Protein AF-A0A7K3HIY7-F1 (afdb_monomer_lite)

Secondary structure (DSSP, 8-state):
-HHHHHHHHHHHHHHHHTT-HHHHHHHHHHHHHHHHHHHHHHHHHTT--HHHH---EEEEE--SSTT----EEEEESS---EEEETTEEEE---------------------------

pLDDT: mean 72.48, std 15.22, range [33.41, 91.75]

Foldseek 3Di:
DVVLCVVCVVVLLVCLLVVVVVSNVVSQVVSQVVVLVVQQVVCVVVVHDSVVRPQKDKDWDDDPDPVRPDIDIDIDHDDWDWDQDPNDTDTPDDPDPDDPDPPPPDPDDDDDDDDDDD

Sequence (118 aa):
VAEAVGRAHVRLAEDIREGRRGALKSGLHRLTGRSYGKLRARAAELGLQPAAYTSGLRCLLLPVDPACRTRVFFGVGGGGLFRLRDGEWQDLEPSVPAQPQAADGSPAGSGAVLPGQG

Radius of gyration: 21.86 Å; chains: 1; bounding box: 34×42×81 Å

Structure (mmCIF, N/CA/C/O backbone):
data_AF-A0A7K3HIY7-F1
#
_entry.id   AF-A0A7K3HIY7-F1
#
loop_
_atom_site.group_PDB
_atom_site.id
_atom_site.type_symbol
_atom_site.label_atom_id
_atom_site.label_alt_id
_atom_site.label_comp_id
_atom_site.label_asym_id
_atom_site.label_entity_id
_atom_site.label_seq_id
_atom_site.pdbx_PDB_ins_code
_atom_site.Cartn_x
_atom_site.Cartn_y
_atom_site.Cartn_z
_atom_site.occupancy
_atom_site.B_iso_or_equiv
_atom_site.auth_seq_id
_atom_site.auth_comp_id
_atom_site.auth_asym_id
_atom_site.auth_atom_id
_atom_site.pdbx_PDB_model_num
ATOM 1 N N . VAL A 1 1 ? -10.521 7.446 0.829 1.00 62.03 1 VAL A N 1
ATOM 2 C CA . VAL A 1 1 ? -9.202 6.830 0.521 1.00 62.03 1 VAL A CA 1
ATOM 3 C C . VAL A 1 1 ? -8.862 6.951 -0.961 1.00 62.03 1 VAL A C 1
ATOM 5 O O . VAL A 1 1 ? -7.852 7.571 -1.263 1.00 62.03 1 VAL A O 1
ATOM 8 N N . ALA A 1 2 ? -9.720 6.467 -1.870 1.00 60.09 2 ALA A N 1
ATOM 9 C CA . ALA A 1 2 ? -9.516 6.537 -3.326 1.00 60.09 2 ALA A CA 1
ATOM 10 C C . ALA A 1 2 ? -9.111 7.932 -3.845 1.00 60.09 2 ALA A C 1
ATOM 12 O O . ALA A 1 2 ? -8.146 8.061 -4.581 1.00 60.09 2 ALA A O 1
ATOM 13 N N . GLU A 1 3 ? -9.758 8.995 -3.373 1.00 70.12 3 GLU A N 1
ATOM 14 C CA . GLU A 1 3 ? -9.434 10.383 -3.740 1.00 70.12 3 GLU A CA 1
ATOM 15 C C . GLU A 1 3 ? -8.012 10.823 -3.304 1.00 70.12 3 GLU A C 1
ATOM 17 O O . GLU A 1 3 ? -7.311 11.540 -4.018 1.00 70.12 3 GLU A O 1
ATOM 22 N N . ALA A 1 4 ? -7.528 10.355 -2.147 1.00 69.88 4 ALA A N 1
ATOM 23 C CA . ALA A 1 4 ? -6.159 10.628 -1.702 1.00 69.88 4 ALA A CA 1
ATOM 24 C C . ALA A 1 4 ? -5.119 9.856 -2.526 1.00 69.88 4 ALA A C 1
ATOM 26 O O . ALA A 1 4 ? -4.048 10.397 -2.799 1.00 69.88 4 ALA A O 1
ATOM 27 N N . VAL A 1 5 ? -5.452 8.629 -2.939 1.00 68.06 5 VAL A N 1
ATOM 28 C CA . VAL A 1 5 ? -4.641 7.821 -3.861 1.00 68.06 5 VAL A CA 1
ATOM 29 C C . VAL A 1 5 ? -4.610 8.484 -5.243 1.00 68.06 5 VAL A C 1
ATOM 31 O O . VAL A 1 5 ? -3.534 8.655 -5.808 1.00 68.06 5 VAL A O 1
ATOM 34 N N . GLY A 1 6 ? -5.758 8.962 -5.735 1.00 70.25 6 GLY A N 1
ATOM 35 C CA . GLY A 1 6 ? -5.896 9.663 -7.012 1.00 70.25 6 GLY A CA 1
ATOM 36 C C . GLY A 1 6 ? -5.031 10.919 -7.102 1.00 70.25 6 GLY A C 1
ATOM 37 O O . GLY A 1 6 ? -4.348 11.118 -8.094 1.00 70.25 6 GLY A O 1
ATOM 38 N N . ARG A 1 7 ? -4.929 11.728 -6.043 1.00 77.81 7 ARG A N 1
ATOM 39 C CA . ARG A 1 7 ? -4.000 12.879 -6.042 1.00 77.81 7 ARG A CA 1
ATOM 40 C C . ARG A 1 7 ? -2.520 12.493 -6.075 1.00 77.81 7 ARG A C 1
ATOM 42 O O . ARG A 1 7 ? -1.693 13.292 -6.496 1.00 77.81 7 ARG A O 1
ATOM 49 N N . ALA A 1 8 ? -2.173 11.305 -5.588 1.00 76.69 8 ALA A N 1
ATOM 50 C CA . ALA A 1 8 ? -0.792 10.840 -5.511 1.00 76.69 8 ALA A CA 1
ATOM 51 C C . ALA A 1 8 ? -0.365 9.997 -6.728 1.00 76.69 8 ALA A C 1
ATOM 53 O O . ALA A 1 8 ? 0.812 9.653 -6.820 1.00 76.69 8 ALA A O 1
ATOM 54 N N . HIS A 1 9 ? -1.287 9.664 -7.643 1.00 76.19 9 HIS A N 1
ATOM 55 C CA . HIS A 1 9 ? -1.074 8.623 -8.653 1.00 76.19 9 HIS A CA 1
ATOM 56 C C . HIS A 1 9 ? 0.104 8.905 -9.598 1.00 76.19 9 HIS A C 1
ATOM 58 O O . HIS A 1 9 ? 0.920 8.012 -9.788 1.00 76.19 9 HIS A O 1
ATOM 64 N N . VAL A 1 10 ? 0.245 10.133 -10.119 1.00 80.44 10 VAL A N 1
ATOM 65 C CA . VAL A 1 10 ? 1.336 10.503 -11.047 1.00 80.44 10 VAL A CA 1
ATOM 66 C C . VAL A 1 10 ? 2.697 10.285 -10.391 1.00 80.44 10 VAL A C 1
ATOM 68 O O . VAL A 1 10 ? 3.523 9.525 -10.886 1.00 80.44 10 VAL A O 1
ATOM 71 N N . ARG A 1 11 ? 2.894 10.876 -9.208 1.00 83.06 11 ARG A N 1
ATOM 72 C CA . ARG A 1 11 ? 4.153 10.768 -8.466 1.00 83.06 11 ARG A CA 1
ATOM 73 C C . ARG A 1 11 ? 4.467 9.326 -8.062 1.00 83.06 11 ARG A C 1
ATOM 75 O O . ARG A 1 11 ? 5.618 8.910 -8.131 1.00 83.06 11 ARG A O 1
ATOM 82 N N . LEU A 1 12 ? 3.459 8.563 -7.630 1.00 81.62 12 LEU A N 1
ATOM 83 C CA . LEU A 1 12 ? 3.639 7.152 -7.278 1.00 81.62 12 LEU A CA 1
ATOM 84 C C . LEU A 1 12 ? 4.016 6.315 -8.503 1.00 81.62 12 LEU A C 1
ATOM 86 O O . LEU A 1 12 ? 4.892 5.463 -8.396 1.00 81.62 12 LEU A O 1
ATOM 90 N N . ALA A 1 13 ? 3.394 6.567 -9.656 1.00 80.50 13 ALA A N 1
ATOM 91 C CA . ALA A 1 13 ? 3.716 5.884 -10.903 1.00 80.50 13 ALA A CA 1
ATOM 92 C C . ALA A 1 13 ? 5.153 6.184 -11.355 1.00 80.50 13 ALA A C 1
ATOM 94 O O . ALA A 1 13 ? 5.876 5.263 -11.726 1.00 80.50 13 ALA A O 1
ATOM 95 N N . GLU A 1 14 ? 5.604 7.436 -11.253 1.00 85.00 14 GLU A N 1
ATOM 96 C CA . GLU A 1 14 ? 6.996 7.808 -11.531 1.00 85.00 14 GLU A CA 1
ATOM 97 C C . GLU A 1 14 ? 7.978 7.145 -10.561 1.00 85.00 14 GLU A C 1
ATOM 99 O O . GLU A 1 14 ? 8.969 6.563 -10.995 1.00 85.00 14 GLU A O 1
ATOM 104 N N . ASP A 1 15 ? 7.691 7.173 -9.254 1.00 85.88 15 ASP A N 1
ATOM 105 C CA . ASP A 1 15 ? 8.535 6.537 -8.236 1.00 85.88 15 ASP A CA 1
ATOM 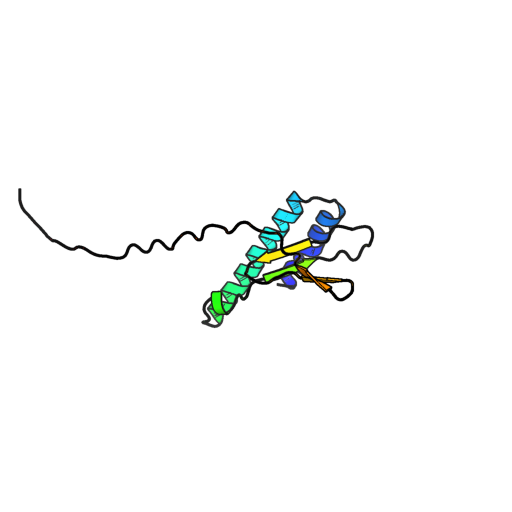106 C C . ASP A 1 15 ? 8.662 5.019 -8.468 1.00 85.88 1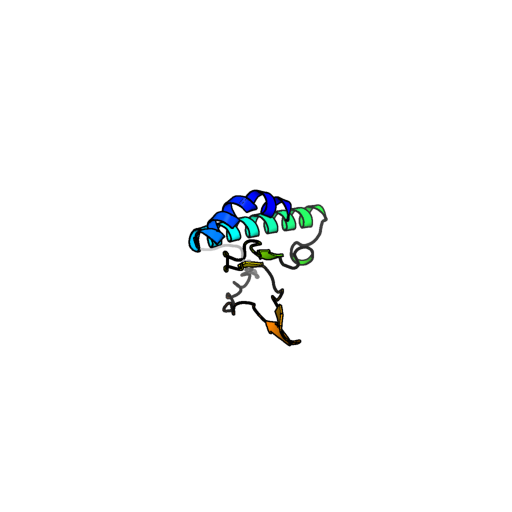5 ASP A C 1
ATOM 108 O O . ASP A 1 15 ? 9.734 4.446 -8.262 1.00 85.88 15 ASP A O 1
ATOM 112 N N . ILE A 1 16 ? 7.579 4.372 -8.913 1.00 83.62 16 ILE A N 1
ATOM 113 C CA . ILE A 1 16 ? 7.542 2.952 -9.285 1.00 83.62 16 ILE A CA 1
ATOM 114 C C . ILE A 1 16 ? 8.370 2.698 -10.547 1.00 83.62 16 ILE A C 1
ATOM 116 O O . ILE A 1 16 ? 9.208 1.793 -10.546 1.00 83.62 16 ILE A O 1
ATOM 120 N N . ARG A 1 17 ? 8.156 3.495 -11.601 1.00 81.75 17 ARG A N 1
ATOM 121 C CA . ARG A 1 17 ? 8.832 3.364 -12.900 1.00 81.75 17 ARG A CA 1
ATOM 122 C C . ARG A 1 17 ? 10.340 3.571 -12.784 1.00 81.75 17 ARG A C 1
ATOM 124 O O . ARG A 1 17 ? 11.108 2.851 -13.407 1.00 81.75 17 ARG A O 1
ATOM 131 N N . GLU A 1 18 ? 10.766 4.521 -11.961 1.00 86.31 18 GLU A N 1
ATOM 132 C CA . GLU A 1 18 ? 12.179 4.850 -11.755 1.00 86.31 18 GLU A CA 1
ATOM 133 C C . GLU A 1 18 ? 12.837 4.048 -10.621 1.00 86.31 18 GLU A C 1
ATOM 135 O O . GLU A 1 18 ? 14.002 4.260 -10.292 1.00 86.31 18 GLU A O 1
ATOM 140 N N . GLY A 1 19 ? 12.103 3.131 -9.980 1.00 82.06 19 GLY A N 1
ATOM 141 C CA . GLY A 1 19 ? 12.646 2.282 -8.919 1.00 82.06 19 GLY A CA 1
ATOM 142 C C . GLY A 1 19 ? 13.081 3.044 -7.659 1.00 82.06 19 GLY A C 1
ATOM 143 O O . GLY A 1 19 ? 13.897 2.538 -6.880 1.00 82.06 19 GLY A O 1
ATOM 144 N N . ARG A 1 20 ? 12.533 4.244 -7.409 1.00 85.69 20 ARG A N 1
ATOM 145 C CA . ARG A 1 20 ? 12.889 5.130 -6.282 1.00 85.69 20 ARG A CA 1
ATOM 146 C C . ARG A 1 20 ? 12.283 4.649 -4.961 1.00 85.69 20 ARG A C 1
ATOM 148 O O . ARG A 1 20 ? 11.447 5.313 -4.346 1.00 85.69 20 ARG A O 1
ATOM 155 N N . ARG A 1 21 ? 12.739 3.490 -4.479 1.00 83.94 21 ARG A N 1
ATOM 156 C CA . ARG A 1 21 ? 12.201 2.786 -3.298 1.00 83.94 21 ARG A CA 1
ATOM 157 C C . ARG A 1 21 ? 12.060 3.667 -2.047 1.00 83.94 21 ARG A C 1
ATOM 159 O O . ARG A 1 21 ? 11.048 3.578 -1.356 1.00 83.94 21 ARG A O 1
ATOM 166 N N . GLY A 1 22 ? 13.031 4.541 -1.760 1.00 84.12 22 GLY A N 1
ATOM 167 C CA . GLY A 1 22 ? 12.983 5.443 -0.596 1.00 84.12 22 GLY A CA 1
ATOM 168 C C . GLY A 1 22 ? 11.904 6.532 -0.696 1.00 84.12 22 GLY A C 1
ATOM 169 O O . GLY A 1 22 ? 11.157 6.768 0.262 1.00 84.12 22 GLY A O 1
ATOM 170 N N . ALA A 1 23 ? 11.780 7.159 -1.870 1.00 84.00 23 ALA A N 1
ATOM 171 C CA . ALA A 1 23 ? 10.743 8.151 -2.155 1.00 84.00 23 ALA A CA 1
ATOM 172 C C . ALA A 1 23 ? 9.349 7.513 -2.117 1.00 84.00 23 ALA A C 1
ATOM 174 O O . ALA A 1 23 ? 8.453 8.032 -1.445 1.00 84.00 23 ALA A O 1
ATOM 175 N N . LEU A 1 24 ? 9.226 6.331 -2.729 1.00 84.19 24 LEU A N 1
ATOM 176 C CA . LEU A 1 24 ? 8.019 5.516 -2.736 1.00 84.19 24 LEU A CA 1
ATOM 177 C C . LEU A 1 24 ? 7.572 5.164 -1.310 1.00 84.19 24 LEU A C 1
ATOM 179 O O . LEU A 1 24 ? 6.453 5.494 -0.924 1.00 84.19 24 LEU A O 1
ATOM 183 N N . LYS A 1 25 ? 8.457 4.590 -0.481 1.00 85.06 25 LYS A N 1
ATOM 184 C CA . LYS A 1 25 ? 8.163 4.252 0.926 1.00 85.06 25 LYS A CA 1
ATOM 185 C C . LYS A 1 25 ? 7.635 5.464 1.698 1.00 85.06 25 LYS A C 1
ATOM 187 O O . LYS A 1 25 ? 6.606 5.385 2.368 1.00 85.06 25 LYS A O 1
ATOM 192 N N . SER A 1 26 ? 8.312 6.602 1.563 1.00 85.12 26 SER A N 1
ATOM 193 C CA . SER A 1 26 ? 7.935 7.844 2.245 1.00 85.12 26 SER A CA 1
ATOM 194 C C . SER A 1 26 ? 6.589 8.389 1.752 1.00 85.12 26 SER A C 1
ATOM 196 O O . SER A 1 26 ? 5.768 8.852 2.547 1.00 85.12 26 SER A O 1
ATOM 198 N N . GLY A 1 27 ? 6.337 8.324 0.441 1.00 85.19 27 GLY A N 1
ATOM 199 C CA . GLY A 1 27 ? 5.067 8.708 -0.173 1.00 85.19 27 GLY A CA 1
ATOM 200 C C . GLY A 1 27 ? 3.896 7.865 0.329 1.00 85.19 27 GLY A C 1
ATOM 201 O O . GLY A 1 27 ? 2.872 8.419 0.736 1.00 85.19 27 GLY A O 1
ATOM 202 N N . LEU A 1 28 ? 4.076 6.546 0.381 1.00 86.44 28 LEU A N 1
ATOM 203 C CA . LEU A 1 28 ? 3.072 5.593 0.858 1.00 86.44 28 LEU A CA 1
ATOM 204 C C . LEU A 1 28 ? 2.778 5.757 2.350 1.00 86.44 28 LEU A C 1
ATOM 206 O O . LEU A 1 28 ? 1.611 5.750 2.742 1.00 86.44 28 LEU A O 1
ATOM 210 N N . HIS A 1 29 ? 3.800 5.988 3.179 1.00 83.88 29 HIS A N 1
ATOM 211 C CA . HIS A 1 29 ? 3.608 6.250 4.608 1.00 83.88 29 HIS A CA 1
ATOM 212 C C . HIS A 1 29 ? 2.732 7.494 4.835 1.00 83.88 29 HIS A C 1
ATOM 214 O O . HIS A 1 29 ? 1.751 7.451 5.579 1.00 83.88 29 HIS A O 1
ATOM 220 N N . ARG A 1 30 ? 3.005 8.592 4.113 1.00 84.88 30 ARG A N 1
ATOM 221 C CA . ARG A 1 30 ? 2.180 9.814 4.173 1.00 84.88 30 ARG A CA 1
ATOM 222 C C . ARG A 1 30 ? 0.760 9.599 3.651 1.00 84.88 30 ARG A C 1
ATOM 224 O O . ARG A 1 30 ? -0.187 10.184 4.175 1.00 84.88 30 ARG A O 1
ATOM 231 N N . LEU A 1 31 ? 0.598 8.811 2.591 1.00 84.62 31 LEU A N 1
ATOM 232 C CA . LEU A 1 31 ? -0.714 8.496 2.025 1.00 84.62 31 LEU A CA 1
ATOM 233 C C . LEU A 1 31 ? -1.567 7.681 3.006 1.00 84.62 31 LEU A C 1
ATOM 235 O O . LEU A 1 31 ? -2.740 8.003 3.213 1.00 84.62 31 LEU A O 1
ATOM 239 N N . THR A 1 32 ? -0.959 6.679 3.638 1.00 82.62 32 THR A N 1
ATOM 240 C CA . THR A 1 32 ? -1.598 5.802 4.627 1.00 82.62 32 THR A CA 1
ATOM 241 C C . THR A 1 32 ? -1.983 6.584 5.871 1.00 82.62 32 THR A C 1
ATOM 243 O O . THR A 1 32 ? -3.151 6.569 6.247 1.00 82.62 32 THR A O 1
ATOM 246 N N . GLY A 1 33 ? -1.050 7.354 6.443 1.00 81.44 33 GLY A N 1
ATOM 247 C CA . GLY A 1 33 ? -1.309 8.173 7.629 1.00 81.44 33 GLY A CA 1
ATOM 248 C C . GLY A 1 33 ? -2.452 9.169 7.422 1.00 81.44 33 GLY A C 1
ATOM 249 O O . GLY A 1 33 ? -3.366 9.240 8.239 1.00 81.44 33 GLY A O 1
ATOM 250 N N . ARG A 1 34 ? -2.479 9.879 6.283 1.00 81.62 34 ARG A N 1
ATOM 251 C CA . ARG A 1 34 ? -3.578 10.811 5.965 1.00 81.62 34 ARG A CA 1
ATOM 252 C C . ARG A 1 34 ? -4.914 10.106 5.750 1.00 81.62 34 ARG A C 1
ATOM 254 O O . ARG A 1 34 ? -5.943 10.601 6.197 1.00 81.62 34 ARG A O 1
ATOM 261 N N . SER A 1 35 ? -4.911 8.968 5.058 1.00 81.81 35 SER A N 1
ATOM 262 C CA . SER A 1 35 ? -6.131 8.190 4.817 1.00 81.81 35 SER A CA 1
ATOM 263 C C . SER A 1 35 ? -6.705 7.642 6.121 1.00 81.81 35 SER A C 1
ATOM 265 O O . SER A 1 35 ? -7.904 7.761 6.354 1.00 81.81 35 SER A O 1
ATOM 267 N N . TYR A 1 36 ? -5.842 7.119 6.991 1.00 78.69 36 TYR A N 1
ATOM 268 C CA . TYR A 1 36 ? -6.211 6.620 8.308 1.00 78.69 36 TYR A CA 1
ATOM 269 C C . TYR A 1 36 ? -6.716 7.740 9.230 1.00 78.69 36 TYR A C 1
ATOM 271 O O . TYR A 1 36 ? -7.747 7.579 9.877 1.00 78.69 36 TYR A O 1
ATOM 279 N N . GLY A 1 37 ? -6.074 8.915 9.214 1.00 80.94 37 GLY A N 1
ATOM 280 C CA . GLY A 1 37 ? -6.550 10.099 9.935 1.00 80.94 37 GLY A CA 1
ATOM 281 C C . GLY A 1 37 ? -7.962 10.527 9.519 1.00 80.94 37 GLY A C 1
ATOM 282 O O . GLY A 1 37 ? -8.801 10.774 10.379 1.00 80.94 37 GLY A O 1
ATOM 283 N N . LYS A 1 38 ? -8.269 10.524 8.211 1.00 82.06 38 LYS A N 1
ATOM 284 C CA . LYS A 1 38 ? -9.629 10.805 7.711 1.00 82.06 38 LYS A CA 1
ATOM 285 C C . LYS A 1 38 ? -10.654 9.766 8.176 1.00 82.06 38 LYS A C 1
ATOM 287 O O . LYS A 1 38 ? -11.767 10.134 8.533 1.00 82.06 38 LYS A O 1
ATOM 292 N N . LEU A 1 39 ? -10.291 8.481 8.174 1.00 79.62 39 LEU A N 1
ATOM 293 C CA . LEU A 1 39 ? -11.176 7.416 8.657 1.00 79.62 39 LEU A CA 1
ATOM 294 C C . LEU A 1 39 ? -11.468 7.567 10.156 1.00 79.62 39 LEU A C 1
ATOM 296 O O . LEU A 1 39 ? -12.617 7.425 10.561 1.00 79.62 39 LEU A O 1
ATOM 300 N N . ARG A 1 40 ? -10.459 7.922 10.963 1.00 78.62 40 ARG A N 1
ATOM 301 C CA . ARG A 1 40 ? -10.643 8.215 12.393 1.00 78.62 40 ARG A CA 1
ATOM 302 C C . ARG A 1 40 ? -11.529 9.434 12.638 1.00 78.62 40 ARG A C 1
ATOM 304 O O . ARG A 1 40 ? -12.400 9.367 13.495 1.00 78.62 40 ARG A O 1
ATOM 311 N N . ALA A 1 41 ? -11.337 10.515 11.883 1.00 83.69 41 ALA A N 1
ATOM 312 C CA . ALA A 1 41 ? -12.194 11.696 11.983 1.00 83.69 41 ALA A CA 1
ATOM 313 C C . ALA A 1 41 ? -13.658 11.344 11.673 1.00 83.69 41 ALA A C 1
ATOM 315 O O . ALA A 1 41 ? -14.555 11.695 12.433 1.00 83.69 41 ALA A O 1
ATOM 316 N N . ARG A 1 42 ? -13.891 10.543 10.624 1.00 79.81 42 ARG A N 1
ATOM 317 C CA . ARG A 1 42 ? -15.237 10.074 10.276 1.00 79.81 42 ARG A CA 1
ATOM 318 C C . ARG A 1 42 ? -15.851 9.159 11.341 1.00 79.81 42 ARG A C 1
ATOM 320 O O . ARG A 1 42 ? -17.056 9.215 11.551 1.00 79.81 42 ARG A O 1
ATOM 327 N N . ALA A 1 43 ? -15.045 8.337 12.011 1.00 81.12 43 ALA A N 1
ATOM 328 C CA . ALA A 1 43 ? -15.502 7.528 13.142 1.00 81.12 43 ALA A CA 1
ATOM 329 C C . ALA A 1 43 ? -16.025 8.409 14.285 1.00 81.12 43 ALA A C 1
ATOM 331 O O . ALA A 1 43 ? -17.114 8.168 14.801 1.00 81.12 43 ALA A O 1
ATOM 332 N N . ALA A 1 44 ? -15.271 9.463 14.621 1.00 82.38 44 ALA A N 1
ATOM 333 C CA . ALA A 1 44 ? -15.640 10.416 15.662 1.00 82.38 44 ALA A CA 1
ATOM 334 C C . ALA A 1 44 ? -16.936 11.170 15.322 1.00 82.38 44 ALA A C 1
ATOM 336 O O . ALA A 1 44 ? -17.801 11.302 16.182 1.00 82.38 44 ALA A O 1
ATOM 337 N N . GLU A 1 45 ? -17.115 11.593 14.065 1.00 87.00 45 GLU A N 1
ATOM 338 C CA . GLU A 1 45 ? -18.365 12.215 13.589 1.00 87.00 45 GLU A CA 1
ATOM 339 C C . GLU A 1 45 ? -19.593 11.306 13.756 1.00 87.00 45 GLU A C 1
ATOM 341 O O . GLU A 1 45 ? -20.702 11.796 13.948 1.00 87.00 45 GLU A O 1
ATOM 346 N N . LEU A 1 46 ? -19.408 9.986 13.685 1.00 84.75 46 LEU A N 1
ATOM 347 C CA . LEU A 1 46 ? -20.473 8.993 13.845 1.00 84.75 46 LEU A CA 1
ATOM 348 C C . LEU A 1 46 ? -20.642 8.520 15.299 1.00 84.75 46 LEU A C 1
ATOM 350 O O . LEU A 1 46 ? -21.442 7.62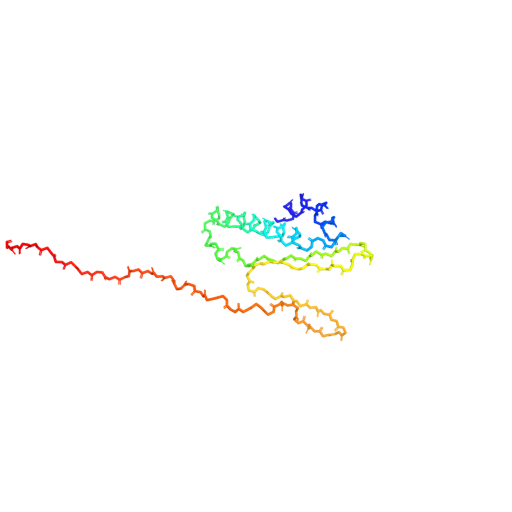2 15.552 1.00 84.75 46 LEU A O 1
ATOM 354 N N . GLY A 1 47 ? -19.887 9.085 16.250 1.00 85.12 47 GLY A N 1
ATOM 355 C CA . GLY A 1 47 ? -19.905 8.670 17.657 1.00 85.12 47 GLY A CA 1
ATOM 356 C C . GLY A 1 47 ? -19.364 7.256 17.894 1.00 85.12 47 GLY A C 1
ATOM 357 O O . GLY A 1 47 ? -19.637 6.654 18.930 1.00 85.12 47 GLY A O 1
ATOM 358 N N . LEU A 1 48 ? -18.617 6.702 16.936 1.00 81.25 48 LEU A N 1
ATOM 359 C CA . LEU A 1 48 ? -18.072 5.351 17.010 1.00 81.25 48 LEU A CA 1
ATOM 360 C C . LEU A 1 48 ? -16.642 5.382 17.540 1.00 81.25 48 LEU A C 1
ATOM 362 O O . LEU A 1 48 ? -15.835 6.238 17.166 1.00 81.25 48 LEU A O 1
ATOM 366 N N . GLN A 1 49 ? -16.294 4.388 18.360 1.00 72.56 49 GLN A N 1
ATOM 367 C CA . GLN A 1 49 ? -14.911 4.213 18.789 1.00 72.56 49 GLN A CA 1
ATOM 368 C C . GLN A 1 49 ? -14.010 4.009 17.559 1.00 72.56 49 GLN A C 1
ATOM 370 O O . GLN A 1 49 ? -14.340 3.189 16.697 1.00 72.56 49 GLN A O 1
ATOM 375 N N . PRO A 1 50 ? -12.845 4.682 17.465 1.00 66.81 50 PRO A N 1
ATOM 376 C CA . PRO A 1 50 ? -11.971 4.580 16.296 1.00 66.81 50 PRO A CA 1
ATOM 377 C C . PRO A 1 50 ? -11.608 3.136 15.936 1.00 66.81 50 PRO A C 1
ATOM 379 O O . PRO A 1 50 ? -11.584 2.784 14.762 1.00 66.81 50 PRO A O 1
ATOM 382 N N . ALA A 1 51 ? -11.393 2.282 16.941 1.00 66.44 51 ALA A N 1
ATOM 383 C CA . ALA A 1 51 ? -11.098 0.863 16.749 1.00 66.44 51 ALA A CA 1
ATOM 384 C C . ALA A 1 51 ? -12.271 0.067 16.143 1.00 66.44 51 ALA A C 1
ATOM 386 O O . ALA A 1 51 ? -12.033 -0.880 15.401 1.00 66.44 51 ALA A O 1
ATOM 387 N N . ALA A 1 52 ? -13.519 0.472 16.407 1.00 62.28 52 ALA A N 1
ATOM 388 C CA . ALA A 1 52 ? -14.719 -0.157 15.854 1.00 62.28 52 ALA A CA 1
ATOM 389 C C . ALA A 1 52 ? -14.995 0.269 14.401 1.00 62.28 52 ALA A C 1
ATOM 391 O O . ALA A 1 52 ? -15.652 -0.457 13.661 1.00 62.28 52 ALA A O 1
ATOM 392 N N . TYR A 1 53 ? -14.482 1.432 13.982 1.00 62.41 53 TYR A N 1
ATOM 393 C CA . TYR A 1 53 ? -14.688 1.971 12.634 1.00 62.41 53 TYR A CA 1
ATOM 394 C C . TYR A 1 53 ? -13.481 1.778 11.702 1.00 62.41 53 TYR A C 1
ATOM 396 O O . TYR A 1 53 ? -13.630 1.769 10.482 1.00 62.41 53 TYR A O 1
ATOM 404 N N . THR A 1 54 ? -12.268 1.618 12.246 1.00 62.38 54 THR A N 1
ATOM 405 C CA . THR A 1 54 ? -11.057 1.372 11.451 1.00 62.38 54 THR A CA 1
ATOM 406 C C . THR A 1 54 ? -10.640 -0.096 11.515 1.00 62.38 54 THR A C 1
ATOM 408 O O . THR A 1 54 ? -9.715 -0.452 12.246 1.00 62.38 54 THR A O 1
ATOM 411 N N . SER A 1 55 ? -11.265 -0.955 10.711 1.00 61.03 55 SER A N 1
ATOM 412 C CA . SER A 1 55 ? -10.807 -2.335 10.494 1.00 61.03 55 SER A CA 1
ATOM 413 C C . SER A 1 55 ? -9.609 -2.364 9.530 1.00 61.03 55 SER A C 1
ATOM 415 O O . SER A 1 55 ? -9.687 -2.885 8.424 1.00 61.03 55 SER A O 1
ATOM 417 N N . GLY A 1 56 ? -8.500 -1.726 9.909 1.00 71.00 56 GLY A N 1
ATOM 418 C CA . GLY A 1 56 ? -7.311 -1.601 9.061 1.00 71.00 56 GLY A CA 1
ATOM 419 C C . GLY A 1 56 ? -7.534 -0.858 7.732 1.00 71.00 56 GLY A C 1
ATOM 420 O O . GLY A 1 56 ? -8.637 -0.487 7.344 1.00 71.00 56 GLY A O 1
ATOM 421 N N . LEU A 1 57 ? -6.443 -0.588 7.025 1.00 75.88 57 LEU A N 1
ATOM 422 C CA . LEU A 1 57 ? -6.454 -0.076 5.656 1.00 75.88 57 LEU A CA 1
ATOM 423 C C . LEU A 1 57 ? -5.404 -0.851 4.887 1.00 75.88 57 LEU A C 1
ATOM 425 O O . LEU A 1 57 ? -4.241 -0.764 5.261 1.00 75.88 57 LEU A O 1
ATOM 429 N N . ARG A 1 58 ? -5.786 -1.548 3.816 1.00 78.75 58 ARG A N 1
ATOM 430 C CA . ARG A 1 58 ? -4.858 -2.258 2.932 1.00 78.75 58 ARG A CA 1
ATOM 431 C C . ARG A 1 58 ? -5.034 -1.772 1.496 1.00 78.75 58 ARG A C 1
ATOM 433 O O . ARG A 1 58 ? -6.155 -1.609 1.022 1.00 78.75 58 ARG A O 1
ATOM 440 N N . CYS A 1 59 ? -3.919 -1.517 0.826 1.00 77.31 59 CYS A N 1
ATOM 441 C CA . CYS A 1 59 ? -3.872 -0.971 -0.521 1.00 77.31 59 CYS A CA 1
ATOM 442 C C . CYS A 1 59 ? -2.883 -1.774 -1.368 1.00 77.31 59 CYS A C 1
ATOM 444 O O . CYS A 1 59 ? -1.737 -1.984 -0.966 1.00 77.31 59 CYS A O 1
ATOM 446 N N . LEU A 1 60 ? -3.315 -2.158 -2.569 1.00 83.06 60 LEU A N 1
ATOM 447 C CA . LEU A 1 60 ? -2.490 -2.801 -3.587 1.00 83.06 60 LEU A CA 1
ATOM 448 C C . LEU A 1 60 ? -2.360 -1.859 -4.789 1.00 83.06 60 LEU A C 1
ATOM 450 O O . LEU A 1 60 ? -3.365 -1.410 -5.336 1.00 83.06 60 LEU A O 1
ATOM 454 N N . LEU A 1 61 ? -1.128 -1.561 -5.199 1.00 82.00 61 LEU A N 1
ATOM 455 C CA . LEU A 1 61 ? -0.824 -0.822 -6.423 1.00 82.00 61 LEU A CA 1
ATOM 456 C C . LEU A 1 61 ? -0.235 -1.787 -7.448 1.00 82.00 61 LEU A C 1
ATOM 458 O O . LEU A 1 61 ? 0.827 -2.384 -7.232 1.00 82.00 61 LEU A O 1
ATOM 462 N N . LEU A 1 62 ? -0.941 -1.911 -8.569 1.00 81.94 62 LEU A N 1
ATOM 463 C CA . LEU A 1 62 ? -0.555 -2.722 -9.714 1.00 81.94 62 LEU A CA 1
ATOM 464 C C . LEU A 1 62 ? -0.256 -1.788 -10.891 1.00 81.94 62 LEU A C 1
ATOM 466 O O . LEU A 1 62 ? -1.166 -1.092 -11.346 1.00 81.94 62 LEU A O 1
ATOM 470 N N . PRO A 1 63 ? 0.994 -1.741 -11.379 1.00 79.50 63 PRO A N 1
ATOM 471 C CA . PRO A 1 63 ? 1.298 -1.043 -12.619 1.00 79.50 63 PRO A CA 1
ATOM 472 C C . PRO A 1 63 ? 0.553 -1.691 -13.788 1.00 79.50 63 PRO A C 1
ATOM 474 O O . PRO A 1 63 ? 0.504 -2.916 -13.889 1.00 79.50 63 PRO A O 1
ATOM 477 N N . VAL A 1 64 ? -0.013 -0.864 -14.669 1.00 79.25 64 VAL A N 1
ATOM 478 C CA . VAL A 1 64 ? -0.648 -1.326 -15.917 1.00 79.25 64 VAL A CA 1
ATOM 479 C C . VAL A 1 64 ? 0.404 -1.580 -17.002 1.00 79.25 64 VAL A C 1
ATOM 481 O O . VAL A 1 64 ? 0.216 -2.435 -17.861 1.00 79.25 64 VAL A O 1
ATOM 484 N N . ASP A 1 65 ? 1.532 -0.868 -16.938 1.00 79.00 65 ASP A N 1
ATOM 485 C CA . ASP A 1 65 ? 2.668 -1.061 -17.835 1.00 79.00 65 ASP A CA 1
ATOM 486 C C . ASP A 1 65 ? 3.401 -2.381 -17.511 1.00 79.00 65 ASP A C 1
ATOM 488 O O . ASP A 1 65 ? 3.941 -2.518 -16.406 1.00 79.00 65 ASP A O 1
ATOM 492 N N . PRO A 1 66 ? 3.474 -3.346 -18.450 1.00 77.38 66 PRO A N 1
ATOM 493 C CA . PRO A 1 66 ? 4.165 -4.615 -18.236 1.00 77.38 66 PRO A CA 1
ATOM 494 C C . PRO A 1 66 ? 5.683 -4.470 -18.024 1.00 77.38 66 PRO A C 1
ATOM 496 O O . PRO A 1 66 ? 6.297 -5.372 -17.446 1.00 77.38 66 PRO A O 1
ATOM 499 N N . ALA A 1 67 ? 6.302 -3.357 -18.440 1.00 78.50 67 ALA A N 1
ATOM 500 C CA . ALA A 1 67 ? 7.707 -3.069 -18.142 1.00 78.50 67 ALA A CA 1
ATOM 501 C C . ALA A 1 67 ? 7.925 -2.732 -16.653 1.00 78.50 67 ALA A C 1
ATOM 503 O O . ALA A 1 67 ? 9.002 -2.978 -16.099 1.00 78.50 67 ALA A O 1
ATOM 504 N N . CYS A 1 68 ? 6.891 -2.244 -15.964 1.00 78.38 68 CYS A N 1
ATOM 505 C CA . CYS A 1 68 ? 6.920 -1.940 -14.539 1.00 78.38 68 CYS A CA 1
ATOM 506 C C . CYS A 1 68 ? 6.658 -3.204 -13.700 1.00 78.38 68 CYS A C 1
ATOM 508 O O . CYS A 1 68 ? 5.531 -3.517 -13.320 1.00 78.38 68 CYS A O 1
ATOM 510 N N . ARG A 1 69 ? 7.721 -3.935 -13.348 1.00 78.81 69 ARG A N 1
ATOM 511 C CA . ARG A 1 69 ? 7.607 -5.180 -12.555 1.00 78.81 69 ARG A CA 1
ATOM 512 C C . ARG A 1 69 ? 7.307 -4.965 -11.067 1.00 78.81 69 ARG A C 1
ATOM 514 O O . ARG A 1 69 ? 6.913 -5.908 -10.380 1.00 78.81 69 ARG A O 1
ATOM 521 N N . THR A 1 70 ? 7.492 -3.750 -10.558 1.00 82.38 70 THR A N 1
ATOM 522 C CA . THR A 1 70 ? 7.327 -3.431 -9.135 1.00 82.38 70 THR A CA 1
ATOM 523 C C . THR A 1 70 ? 5.848 -3.380 -8.754 1.00 82.38 70 THR A C 1
ATOM 525 O O . THR A 1 70 ? 5.145 -2.429 -9.082 1.00 82.38 70 THR A O 1
ATOM 528 N N . ARG A 1 71 ? 5.381 -4.385 -8.010 1.00 83.00 71 ARG A N 1
ATOM 529 C CA . ARG A 1 71 ? 4.049 -4.407 -7.385 1.00 83.00 71 ARG A CA 1
ATOM 530 C C . ARG A 1 71 ? 4.182 -3.989 -5.932 1.00 83.00 71 ARG A C 1
ATOM 532 O O . ARG A 1 71 ? 5.104 -4.435 -5.252 1.00 83.00 71 ARG A O 1
ATOM 539 N N . VAL A 1 72 ? 3.281 -3.136 -5.463 1.00 81.25 72 VAL A N 1
ATOM 540 C CA . VAL A 1 72 ? 3.403 -2.536 -4.133 1.00 81.25 72 VAL A CA 1
ATOM 541 C C . VAL A 1 72 ? 2.166 -2.838 -3.320 1.00 81.25 72 VAL A C 1
ATOM 543 O O . VAL A 1 72 ? 1.050 -2.568 -3.752 1.00 81.25 72 VAL A O 1
ATOM 546 N N . PHE A 1 73 ? 2.383 -3.328 -2.111 1.00 82.12 73 PHE A N 1
ATOM 547 C CA . PHE A 1 73 ? 1.349 -3.475 -1.108 1.00 82.12 73 PHE A CA 1
ATOM 548 C C . PHE A 1 73 ? 1.720 -2.672 0.135 1.00 82.12 73 PHE A C 1
ATOM 550 O O . PHE A 1 73 ? 2.890 -2.613 0.515 1.00 82.12 73 PHE A O 1
ATOM 557 N N . PHE A 1 74 ? 0.735 -2.018 0.742 1.00 79.38 74 PHE A N 1
ATOM 558 C CA . PHE A 1 74 ? 0.939 -1.225 1.946 1.00 79.38 74 PHE A CA 1
ATOM 559 C C . PHE A 1 74 ? -0.358 -1.077 2.737 1.00 79.38 74 PHE A C 1
ATOM 561 O O . PHE A 1 74 ? -1.458 -1.121 2.182 1.00 79.38 74 PHE A O 1
ATOM 568 N N . GLY A 1 75 ? -0.233 -0.852 4.041 1.00 77.69 75 GLY A N 1
ATOM 569 C CA . GLY A 1 75 ? -1.393 -0.688 4.896 1.00 77.69 75 GLY A CA 1
ATOM 570 C C . GLY A 1 75 ? -1.092 -0.777 6.385 1.00 77.69 75 GLY A C 1
ATOM 571 O O . GLY A 1 75 ? 0.062 -0.883 6.787 1.00 77.69 75 GLY A O 1
ATOM 572 N N . VAL A 1 76 ? -2.144 -0.713 7.196 1.00 74.25 76 VAL A N 1
ATOM 573 C CA . VAL A 1 76 ? -2.112 -0.826 8.663 1.00 74.25 76 VAL A CA 1
ATOM 574 C C . VAL A 1 76 ? -3.254 -1.726 9.146 1.00 74.25 76 VAL A C 1
ATOM 576 O O . VAL A 1 76 ? -4.297 -1.789 8.497 1.00 74.25 76 VAL A O 1
ATOM 579 N N . GLY A 1 77 ? -3.081 -2.399 10.287 1.00 75.06 77 GLY A N 1
ATOM 580 C CA . GLY A 1 77 ? -4.092 -3.276 10.904 1.00 75.06 77 GLY A CA 1
ATOM 581 C C . GLY A 1 77 ? -3.951 -4.761 10.544 1.00 75.06 77 GLY A C 1
ATOM 582 O O . GLY A 1 77 ? -3.158 -5.116 9.675 1.00 75.06 77 GLY A O 1
ATOM 583 N N . GLY A 1 78 ? -4.721 -5.619 11.221 1.00 66.19 78 GLY A N 1
ATOM 584 C CA . GLY A 1 78 ? -4.563 -7.085 11.230 1.00 66.19 78 GLY A CA 1
ATOM 585 C C . GLY A 1 78 ? -5.122 -7.866 10.031 1.00 66.19 78 GLY A C 1
ATOM 586 O O . GLY A 1 78 ? -5.433 -9.040 10.181 1.00 66.19 78 GLY A O 1
ATOM 587 N N . GLY A 1 79 ? -5.301 -7.241 8.863 1.00 66.69 79 GLY A N 1
ATOM 588 C CA . GLY A 1 79 ? -5.712 -7.957 7.644 1.00 66.69 79 GLY A CA 1
ATOM 589 C C . GLY A 1 79 ? -4.534 -8.658 6.952 1.00 66.69 79 GLY A C 1
ATOM 590 O O . GLY A 1 79 ? -3.422 -8.145 6.987 1.00 66.69 79 GLY A O 1
ATOM 591 N N . GLY A 1 80 ? -4.760 -9.788 6.279 1.00 73.75 80 GLY A N 1
ATOM 592 C CA . GLY A 1 80 ? -3.722 -10.480 5.495 1.00 73.75 80 GLY A CA 1
ATOM 593 C C . GLY A 1 80 ? -3.715 -10.083 4.014 1.00 73.75 80 GLY A C 1
ATOM 594 O O . GLY A 1 80 ? -4.736 -9.643 3.481 1.00 73.75 80 GLY A O 1
ATOM 595 N N . LEU A 1 81 ? -2.571 -10.234 3.341 1.00 79.38 81 LEU A N 1
ATOM 596 C CA . LEU A 1 81 ? -2.484 -10.192 1.880 1.00 79.38 81 LEU A CA 1
ATOM 597 C C . LEU A 1 81 ? -2.238 -11.610 1.386 1.00 79.38 81 LEU A C 1
ATOM 599 O O . LEU A 1 81 ? -1.171 -12.153 1.625 1.00 79.38 81 LEU A O 1
ATOM 603 N N . PHE A 1 82 ? -3.173 -12.161 0.620 1.00 81.69 82 PHE A N 1
ATOM 604 C CA . PHE A 1 82 ? -3.019 -13.492 0.049 1.00 81.69 82 PHE A CA 1
ATOM 605 C C . PHE A 1 82 ? -3.014 -13.430 -1.476 1.00 81.69 82 PHE A C 1
ATOM 607 O O . PHE A 1 82 ? -3.773 -12.676 -2.089 1.00 81.69 82 PHE A O 1
ATOM 614 N N . ARG A 1 83 ? -2.165 -14.239 -2.104 1.00 85.12 83 ARG A N 1
ATOM 615 C CA . ARG A 1 83 ? -2.171 -14.484 -3.546 1.00 85.12 83 ARG A CA 1
ATOM 616 C C . ARG A 1 83 ? -2.744 -15.861 -3.815 1.00 85.12 83 ARG A C 1
ATOM 618 O O . ARG A 1 83 ? -2.175 -16.846 -3.363 1.00 85.12 83 ARG A O 1
ATOM 625 N N . LEU A 1 84 ? -3.800 -15.913 -4.620 1.00 86.94 84 LEU A N 1
ATOM 626 C CA . LEU A 1 84 ? -4.263 -17.150 -5.235 1.00 86.94 84 LEU A CA 1
ATOM 627 C C . LEU A 1 84 ? -3.415 -17.434 -6.480 1.00 86.94 84 LEU A C 1
ATOM 629 O O . LEU A 1 84 ? -3.374 -16.615 -7.404 1.00 86.94 84 LEU A O 1
ATOM 633 N N . ARG A 1 85 ? -2.709 -18.564 -6.500 1.00 89.44 85 ARG A N 1
ATOM 634 C CA . ARG A 1 85 ? -1.937 -19.019 -7.660 1.00 89.44 85 ARG A CA 1
ATOM 635 C C . ARG A 1 85 ? -1.974 -20.539 -7.732 1.00 89.44 85 ARG A C 1
ATOM 637 O O . ARG A 1 85 ? -1.725 -21.193 -6.730 1.00 89.44 85 ARG A O 1
ATOM 644 N N . ASP A 1 86 ? -2.286 -21.064 -8.915 1.00 91.75 86 ASP A N 1
ATOM 645 C CA . ASP A 1 86 ? -2.380 -22.507 -9.176 1.00 91.75 86 ASP A CA 1
ATOM 646 C C . ASP A 1 86 ? -3.366 -23.232 -8.231 1.00 91.75 86 ASP A C 1
ATOM 648 O O . ASP A 1 86 ? -3.143 -24.366 -7.836 1.00 91.75 86 ASP A O 1
ATOM 652 N N . GLY A 1 87 ? -4.461 -22.557 -7.853 1.00 91.19 87 GLY A N 1
ATOM 653 C CA . GLY A 1 87 ? -5.477 -23.080 -6.925 1.00 91.19 87 GLY A CA 1
ATOM 654 C C . GLY A 1 87 ? -5.152 -22.897 -5.438 1.00 91.19 87 GLY A C 1
ATOM 655 O O . GLY A 1 87 ? -6.030 -23.091 -4.604 1.00 91.19 87 GLY A O 1
ATOM 656 N N . GLU A 1 88 ? -3.943 -22.440 -5.109 1.00 91.69 88 GLU A N 1
ATOM 657 C CA . GLU A 1 88 ? -3.446 -22.345 -3.736 1.00 91.69 88 GLU A CA 1
ATOM 658 C C . GLU A 1 88 ? -3.409 -20.899 -3.222 1.00 91.69 88 GLU A C 1
ATOM 660 O O . GLU A 1 88 ? -2.971 -19.977 -3.924 1.00 91.69 88 GLU A O 1
ATOM 665 N N . TRP A 1 89 ? -3.827 -20.699 -1.969 1.00 89.56 89 TRP A N 1
ATOM 666 C CA . TRP A 1 89 ? -3.717 -19.418 -1.268 1.00 89.56 89 TRP A CA 1
ATOM 667 C C . TRP A 1 89 ? -2.349 -19.285 -0.598 1.00 89.56 89 TRP A C 1
ATOM 669 O O . TRP A 1 89 ? -1.972 -20.098 0.240 1.00 89.56 89 TRP A O 1
ATOM 679 N N . GLN A 1 90 ? -1.611 -18.230 -0.936 1.00 85.56 90 GLN A N 1
ATOM 680 C CA . GLN A 1 90 ? -0.278 -17.955 -0.398 1.00 85.56 90 GLN A CA 1
ATOM 681 C C . GLN A 1 90 ? -0.284 -16.639 0.366 1.00 85.56 90 GLN A C 1
ATOM 683 O O . GLN A 1 90 ? -0.603 -15.606 -0.223 1.00 85.56 90 GLN A O 1
ATOM 688 N N . ASP A 1 91 ? 0.089 -16.665 1.644 1.00 85.12 91 ASP A N 1
ATOM 689 C CA . ASP A 1 91 ? 0.296 -15.439 2.414 1.00 85.12 91 ASP A CA 1
ATOM 690 C C . ASP A 1 91 ? 1.506 -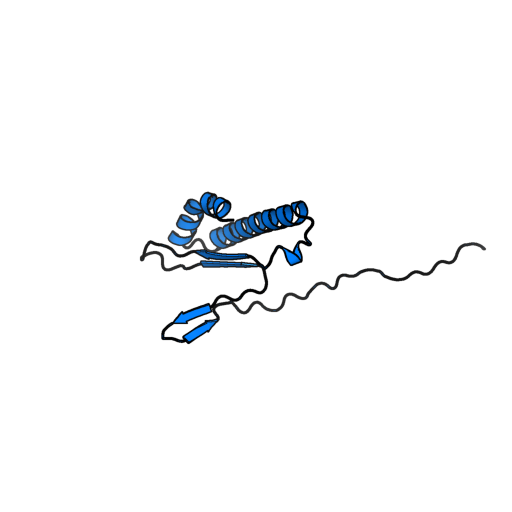14.672 1.861 1.00 85.12 91 ASP A C 1
ATOM 692 O O . ASP A 1 91 ? 2.582 -15.229 1.637 1.00 85.12 91 ASP A O 1
ATOM 696 N N . LEU A 1 92 ? 1.291 -13.394 1.579 1.00 79.62 92 LEU A N 1
ATOM 697 C CA . LEU A 1 92 ? 2.282 -12.447 1.090 1.00 79.62 92 LEU A CA 1
ATOM 698 C C . LEU A 1 92 ? 2.541 -11.318 2.095 1.00 79.62 92 LEU A C 1
ATOM 700 O O . 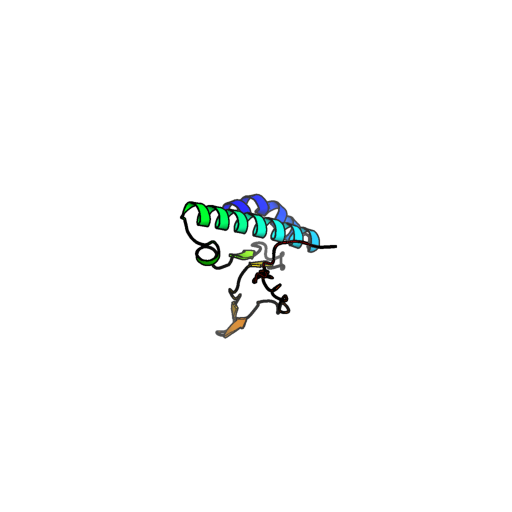LEU A 1 92 ? 3.296 -10.399 1.764 1.00 79.62 92 LEU A O 1
ATOM 704 N N . GLU A 1 93 ? 1.923 -11.334 3.282 1.00 75.75 93 GLU A N 1
ATOM 705 C CA . GLU A 1 93 ? 2.303 -10.402 4.340 1.00 75.75 93 GLU A CA 1
ATOM 706 C C . GLU A 1 93 ? 3.789 -10.588 4.669 1.00 75.75 93 GLU A C 1
ATOM 708 O O . GLU A 1 93 ? 4.238 -11.701 4.960 1.00 75.75 93 GLU A O 1
ATOM 713 N N . PRO A 1 94 ? 4.589 -9.508 4.643 1.00 69.19 94 PRO A N 1
ATOM 714 C CA . PRO A 1 94 ? 5.936 -9.587 5.165 1.00 69.19 94 PRO A CA 1
ATOM 715 C C . PRO A 1 94 ? 5.849 -9.895 6.658 1.00 69.19 94 PRO A C 1
ATOM 717 O O . PRO A 1 94 ? 5.098 -9.250 7.387 1.00 69.19 94 PRO A O 1
ATOM 720 N N . SER A 1 95 ? 6.643 -10.854 7.129 1.00 64.31 95 SER A N 1
ATOM 721 C CA . SER A 1 95 ? 6.772 -11.128 8.557 1.00 64.31 95 SER A CA 1
ATOM 722 C C . SER A 1 95 ? 7.353 -9.896 9.253 1.00 64.31 95 SER A C 1
ATOM 724 O O . SER A 1 95 ? 8.560 -9.657 9.222 1.00 64.31 95 SER A O 1
ATOM 726 N N . VAL A 1 96 ? 6.486 -9.071 9.840 1.00 62.28 96 VAL A N 1
ATOM 727 C CA . VAL A 1 96 ? 6.906 -7.948 10.675 1.00 62.28 96 VAL A CA 1
ATOM 728 C C . VAL A 1 96 ? 7.115 -8.499 12.087 1.00 62.28 96 VAL A C 1
ATOM 730 O O . VAL A 1 96 ? 6.184 -9.092 12.636 1.00 62.28 96 VAL A O 1
ATOM 733 N N . PRO A 1 97 ? 8.307 -8.337 12.692 1.00 55.09 97 PRO A N 1
ATOM 734 C CA . PRO A 1 97 ? 8.506 -8.668 14.098 1.00 55.09 97 PRO A CA 1
ATOM 735 C C . PRO A 1 97 ? 7.461 -7.937 14.941 1.00 55.09 97 PRO A C 1
ATOM 737 O O . PRO A 1 97 ? 7.204 -6.755 14.702 1.00 55.09 97 PRO A O 1
ATOM 740 N N . ALA A 1 98 ? 6.854 -8.621 15.911 1.00 53.78 98 ALA A N 1
ATOM 741 C CA . ALA A 1 98 ? 5.867 -8.004 16.787 1.00 53.78 98 ALA A CA 1
ATOM 742 C C . ALA A 1 98 ? 6.473 -6.754 17.447 1.00 53.78 98 ALA A C 1
ATOM 744 O O . ALA A 1 98 ? 7.435 -6.843 18.210 1.00 53.78 98 ALA A O 1
ATOM 745 N N . GLN A 1 99 ? 5.926 -5.581 17.126 1.00 51.62 99 GLN A N 1
ATOM 746 C CA . GLN A 1 99 ? 6.280 -4.347 17.814 1.00 51.62 99 GLN A CA 1
ATOM 747 C C . GLN A 1 99 ? 5.812 -4.508 19.271 1.00 51.62 99 GLN A C 1
ATOM 749 O O . GL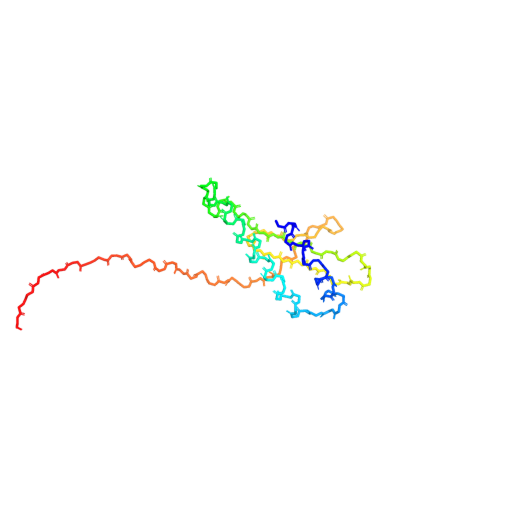N A 1 99 ? 4.633 -4.825 19.468 1.00 51.62 99 GLN A O 1
ATOM 754 N N . PRO A 1 100 ? 6.678 -4.324 20.287 1.00 41.94 100 PRO A N 1
ATOM 755 C CA . PRO A 1 100 ? 6.239 -4.378 21.672 1.00 41.94 100 PRO A CA 1
ATOM 756 C C . PRO A 1 100 ? 5.111 -3.367 21.846 1.00 41.94 100 PRO A C 1
ATOM 758 O O . PRO A 1 100 ? 5.292 -2.177 21.574 1.00 41.94 100 PRO A O 1
ATOM 761 N N . GLN A 1 101 ? 3.934 -3.845 22.246 1.00 45.19 101 GLN A N 1
ATOM 762 C CA . GLN A 1 101 ? 2.868 -2.953 22.668 1.00 45.19 101 GLN A CA 1
ATOM 763 C C . GLN A 1 101 ? 3.406 -2.242 23.904 1.00 45.19 101 GLN A C 1
ATOM 765 O O . GLN A 1 101 ? 3.654 -2.886 24.924 1.00 45.19 101 GLN A O 1
ATOM 770 N N . ALA A 1 102 ? 3.685 -0.943 23.783 1.00 46.00 102 ALA A N 1
ATOM 771 C CA . ALA A 1 102 ? 3.945 -0.121 24.948 1.00 46.00 102 ALA A CA 1
ATOM 772 C C . ALA A 1 102 ? 2.704 -0.268 25.826 1.00 46.00 102 ALA A C 1
ATOM 774 O O . ALA A 1 102 ? 1.618 0.149 25.427 1.00 46.00 102 ALA A O 1
ATOM 775 N N . ALA A 1 103 ? 2.861 -0.973 26.945 1.00 45.50 103 ALA A N 1
ATOM 776 C CA . ALA A 1 103 ? 1.818 -1.098 27.937 1.00 45.50 103 ALA A CA 1
ATOM 777 C C . ALA A 1 103 ? 1.345 0.319 28.259 1.00 45.50 103 ALA A C 1
ATOM 779 O O . ALA A 1 103 ? 2.172 1.177 28.581 1.00 45.50 103 ALA A O 1
ATOM 780 N N . ASP A 1 104 ? 0.042 0.556 28.122 1.00 45.31 104 ASP A N 1
ATOM 781 C CA . ASP A 1 104 ? -0.608 1.743 28.653 1.00 45.31 104 ASP A CA 1
ATOM 782 C C . ASP A 1 104 ? -0.302 1.781 30.153 1.00 45.31 104 ASP A C 1
ATOM 784 O O . ASP A 1 104 ? -0.946 1.125 30.974 1.00 45.31 104 ASP A O 1
ATOM 788 N N . GLY A 1 105 ? 0.760 2.505 30.500 1.00 40.72 105 GLY A N 1
ATOM 789 C CA . GLY A 1 105 ? 1.138 2.822 31.860 1.00 40.72 105 GLY A CA 1
ATOM 790 C C . GLY A 1 105 ? 0.120 3.803 32.406 1.00 40.72 105 GLY A C 1
ATOM 791 O O . GLY A 1 105 ? 0.371 5.001 32.450 1.00 40.72 105 GLY A O 1
ATOM 792 N N . SER A 1 106 ? -1.046 3.291 32.786 1.00 39.66 106 SER A N 1
ATOM 793 C CA . SER A 1 106 ? -1.976 3.990 33.656 1.00 39.66 106 SER A CA 1
ATOM 794 C C . SER A 1 106 ? -1.373 3.971 35.064 1.00 39.66 106 SER A C 1
ATOM 796 O O . SER A 1 106 ? -1.255 2.886 35.639 1.00 39.66 106 SER A O 1
ATOM 798 N N . PRO A 1 107 ? -0.973 5.109 35.660 1.00 43.88 107 PRO A N 1
ATOM 799 C CA . PRO A 1 107 ? -0.599 5.120 37.063 1.00 43.88 107 PRO A CA 1
ATOM 800 C C . PRO A 1 107 ? -1.892 5.038 37.884 1.00 43.88 107 PRO A C 1
ATOM 802 O O . PRO A 1 107 ? -2.599 6.028 38.056 1.00 43.88 107 PRO A O 1
ATOM 805 N N . ALA A 1 108 ? -2.244 3.836 38.339 1.00 40.88 108 ALA A N 1
ATOM 806 C CA . ALA A 1 108 ? -3.353 3.615 39.259 1.00 40.88 108 ALA A CA 1
ATOM 807 C C . ALA A 1 108 ? -2.834 3.415 40.693 1.00 40.88 108 ALA A C 1
ATOM 809 O O . ALA A 1 108 ? -2.032 2.519 40.943 1.00 40.88 108 ALA A O 1
ATOM 810 N N . GLY A 1 109 ? -3.372 4.221 41.615 1.00 33.41 109 GLY A N 1
ATOM 811 C CA . GLY A 1 109 ? -3.374 4.000 43.069 1.00 33.41 109 GLY A CA 1
ATOM 812 C C . GLY A 1 109 ? -2.421 4.915 43.842 1.00 33.41 109 GLY A C 1
ATOM 813 O O . GLY A 1 109 ? -1.236 4.636 43.938 1.00 33.41 109 GLY A O 1
ATOM 814 N N . SER A 1 110 ? -2.864 6.102 44.263 1.00 43.41 110 SER A N 1
ATOM 815 C CA . SER A 1 110 ? -3.551 6.387 45.545 1.00 43.41 110 SER A CA 1
ATOM 816 C C . SER A 1 110 ? -2.755 6.067 46.814 1.00 43.41 110 SER A C 1
ATOM 818 O O . SER A 1 110 ? -2.516 4.911 47.142 1.00 43.41 110 SER A O 1
ATOM 820 N N . GLY A 1 111 ? -2.495 7.119 47.593 1.00 34.41 111 GLY A N 1
ATOM 821 C CA . GLY A 1 111 ? -2.065 7.060 48.987 1.00 34.41 111 GLY A CA 1
ATOM 822 C C . GLY A 1 111 ? -2.017 8.464 49.587 1.00 34.41 111 GLY A C 1
ATOM 823 O O . GLY A 1 111 ? -0.982 9.118 49.560 1.00 34.41 111 GLY A O 1
ATOM 824 N N . ALA A 1 112 ? -3.159 8.951 50.070 1.00 45.38 112 ALA A N 1
ATOM 825 C CA . ALA A 1 112 ? -3.267 10.188 50.837 1.00 45.38 112 ALA A CA 1
ATOM 826 C C . ALA A 1 112 ? -2.699 10.011 52.256 1.00 45.38 112 ALA A C 1
ATOM 828 O O . ALA A 1 112 ? -3.074 9.045 52.909 1.00 45.38 112 ALA A O 1
ATOM 829 N N . VAL A 1 113 ? -1.911 10.979 52.747 1.00 41.56 113 VAL A N 1
ATOM 830 C CA . VAL A 1 113 ? -1.837 11.407 54.163 1.00 41.56 113 VAL A CA 1
ATOM 831 C C . VAL A 1 113 ? -1.460 12.904 54.191 1.00 41.56 113 VAL A C 1
ATOM 833 O O . VAL A 1 113 ? -0.414 13.298 53.684 1.00 41.56 113 VAL A O 1
ATOM 836 N N . LEU A 1 114 ? -2.341 13.739 54.756 1.00 47.50 114 LEU A N 1
ATOM 837 C CA . LEU A 1 114 ? -2.068 15.101 55.267 1.00 47.50 114 LEU A CA 1
ATOM 838 C C . LEU A 1 114 ? -1.562 14.997 56.737 1.00 47.50 114 LEU A C 1
ATOM 840 O O . LEU A 1 114 ? -1.644 13.918 57.312 1.00 47.50 114 LEU A O 1
ATOM 844 N N . PRO A 1 115 ? -1.291 16.100 57.459 1.00 53.69 115 PRO A N 1
ATOM 845 C CA . PRO A 1 115 ? -0.100 16.947 57.456 1.00 53.69 115 PRO A CA 1
ATOM 846 C C . PRO A 1 115 ? 0.651 16.917 58.820 1.00 53.69 115 PRO A C 1
ATOM 848 O O . PRO A 1 115 ? 0.100 16.512 59.839 1.00 53.69 115 PRO A O 1
ATOM 851 N N . GLY A 1 116 ? 1.867 17.477 58.868 1.00 42.97 116 GLY A N 1
ATOM 852 C CA . GLY A 1 116 ? 2.406 18.124 60.077 1.00 42.97 116 GLY A CA 1
ATOM 853 C C . GLY A 1 116 ? 3.518 17.419 60.873 1.00 42.97 116 GLY A C 1
ATOM 854 O O . GLY A 1 116 ? 3.402 16.254 61.239 1.00 42.97 116 GLY A O 1
ATOM 855 N N . GLN A 1 117 ? 4.502 18.253 61.244 1.00 43.53 117 GLN A N 1
ATOM 856 C CA . GLN A 1 117 ? 5.307 18.302 62.482 1.00 43.53 117 GLN A CA 1
ATOM 857 C C . GLN A 1 117 ? 6.826 18.142 62.315 1.00 43.53 117 GLN A C 1
ATOM 859 O O . GLN A 1 117 ? 7.304 17.119 61.830 1.00 43.53 117 GLN A O 1
ATOM 864 N N . GLY A 1 118 ? 7.552 19.164 62.793 1.00 41.50 118 GLY A N 1
ATOM 865 C CA . GLY A 1 118 ? 9.007 19.220 62.952 1.00 41.50 118 GLY A CA 1
ATOM 866 C C . GLY A 1 118 ? 9.578 20.582 62.607 1.00 41.50 118 GLY A C 1
ATOM 867 O O . GLY A 1 118 ? 10.148 20.680 61.503 1.00 41.50 118 GLY A O 1
#